Protein AF-A0A087URK6-F1 (afdb_monomer)

Foldseek 3Di:
DDPDDPLPPVVCVSVPDQWDKDFDFDDDDPVDPVVRVVRGPDIDTHDDDDADPPHDPPDPDQQPCPPDPCGHVCNPPPPPDDDDDDDDDDDDDDPDDAQPDPVRDDDDDDDDDDDDDD

Sequence (118 aa):
IYSCELENVPDFGGFREWLHSFELYRGKRTGDELEDQNRIVGIFKGSLKVYKNPLPKDVHDPYLPITDPQGGLFQGLPSNEPIHVLVRVYIVKATDLHPADLNGKADPYIVINLGSKK

pLDDT: mean 77.42, std 12.73, range [40.56, 95.0]

InterPro domains:
  IPR000008 C2 domain [PF00168] (87-116)
  IPR035892 C2 domain superfamily [G3DSA:2.60.40.150] (69-118)
  IPR035892 C2 domain superfamily [SSF49562] (65-116)
  IPR037721 Ferlin family [PTHR12546] (1-118)

Solvent-accessible surface area (backbone atoms only — not comparable to full-atom values): 8519 Å² total; per-residue (Å²): 136,78,97,62,63,65,51,77,36,75,95,49,54,54,74,56,83,79,54,46,80,41,79,37,60,64,77,78,86,77,86,45,70,73,63,44,62,76,29,55,76,48,72,48,73,44,76,85,86,89,78,65,86,76,70,62,93,82,69,84,56,92,45,51,54,86,83,34,98,82,40,30,74,60,63,81,60,73,75,89,61,93,74,95,78,89,84,85,84,84,86,87,82,88,75,91,75,71,54,76,49,98,84,66,44,63,88,83,83,87,86,87,80,83,75,80,89,126

Radius of gyration: 23.74 Å; Cα contacts (8 Å, |Δi|>4): 73; chains: 1; bounding box: 47×37×72 Å

Secondary structure (DSSP, 8-state):
--SS-GGGSGGGGGG-SS-EEEEEESS---S-HHHHHTTEEEEEEE------SSPPTT---TT-TTS-TT-STTTTPPPSSPPP-----------SPPP-STTS----------S---

Mean predicted aligned error: 13.93 Å

Structure (mmCIF, N/CA/C/O backbone):
data_AF-A0A087URK6-F1
#
_entry.id   AF-A0A087URK6-F1
#
loop_
_atom_site.group_PDB
_atom_site.id
_atom_site.type_symbol
_atom_site.label_atom_id
_atom_site.label_alt_id
_atom_site.label_comp_id
_atom_site.label_asym_id
_atom_site.label_entity_id
_atom_site.label_seq_id
_atom_site.pdbx_PDB_ins_code
_atom_site.Cartn_x
_atom_site.Cartn_y
_atom_site.Cartn_z
_atom_site.occupancy
_atom_site.B_iso_or_equiv
_atom_site.auth_seq_id
_atom_site.auth_comp_id
_atom_site.auth_asym_id
_atom_site.auth_atom_id
_atom_site.pdbx_PDB_model_num
ATOM 1 N N . ILE A 1 1 ? -15.557 -16.604 2.077 1.00 69.81 1 ILE A N 1
ATOM 2 C CA . ILE A 1 1 ? -14.689 -15.920 3.067 1.00 69.81 1 ILE A CA 1
ATOM 3 C C . ILE A 1 1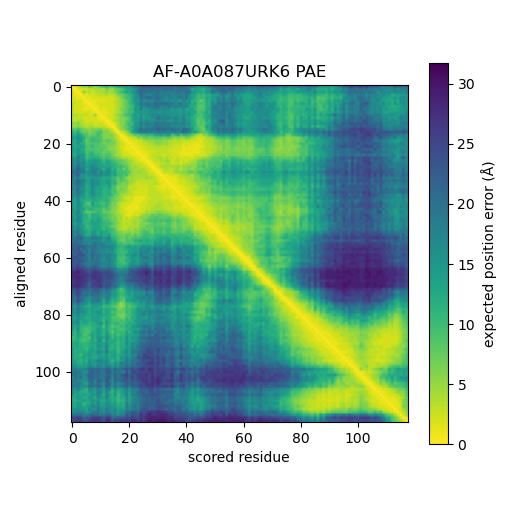 ? -13.366 -16.670 3.044 1.00 69.81 1 ILE A C 1
ATOM 5 O O . ILE A 1 1 ? -13.410 -17.886 3.186 1.00 69.81 1 ILE A O 1
ATOM 9 N N . TYR A 1 2 ? -12.251 -15.998 2.754 1.00 80.69 2 TYR A N 1
ATOM 10 C CA . TYR A 1 2 ? -10.930 -16.632 2.639 1.00 80.69 2 TYR A CA 1
ATOM 11 C C . TYR A 1 2 ? -10.278 -16.769 4.021 1.00 80.69 2 TYR A C 1
ATOM 13 O O . TYR A 1 2 ? -10.524 -15.945 4.900 1.00 80.69 2 TYR A O 1
ATOM 21 N N . SER A 1 3 ? -9.488 -17.825 4.222 1.00 86.25 3 SER A N 1
ATOM 22 C CA . SER A 1 3 ? -8.810 -18.130 5.493 1.00 86.25 3 SER A CA 1
ATOM 23 C C . SER A 1 3 ? -7.442 -17.457 5.644 1.00 86.25 3 SER A C 1
ATOM 25 O O . SER A 1 3 ? -6.812 -17.581 6.690 1.00 86.25 3 SER A O 1
ATOM 27 N N . CYS A 1 4 ? -6.972 -16.782 4.600 1.00 82.12 4 CYS A N 1
ATOM 28 C CA . CYS A 1 4 ? -5.708 -16.064 4.536 1.00 82.12 4 CYS A CA 1
ATOM 29 C C . CYS A 1 4 ? -5.899 -14.735 3.792 1.00 82.12 4 CYS A C 1
ATOM 31 O O . CYS A 1 4 ? -6.980 -14.450 3.267 1.00 82.12 4 CYS A O 1
ATOM 33 N N . GLU A 1 5 ? -4.845 -13.924 3.771 1.00 73.94 5 GLU A N 1
ATOM 34 C CA . GLU A 1 5 ? -4.776 -12.701 2.969 1.00 73.94 5 GLU A CA 1
ATOM 35 C C . GLU A 1 5 ? -5.017 -13.014 1.480 1.00 73.94 5 GLU A C 1
ATOM 37 O O . GLU A 1 5 ? -4.632 -14.078 0.988 1.00 73.94 5 GLU A O 1
ATOM 42 N N . LEU A 1 6 ? -5.689 -12.110 0.763 1.00 77.25 6 LEU A N 1
ATOM 43 C CA . LEU A 1 6 ? -6.186 -12.372 -0.594 1.00 77.25 6 LEU A CA 1
ATOM 44 C C . LEU A 1 6 ? -5.050 -12.525 -1.612 1.00 77.25 6 LEU A C 1
ATOM 46 O O . LEU A 1 6 ? -5.153 -13.335 -2.524 1.00 77.25 6 LEU A O 1
ATOM 50 N N . GLU A 1 7 ? -3.944 -11.815 -1.428 1.00 74.50 7 GLU A N 1
A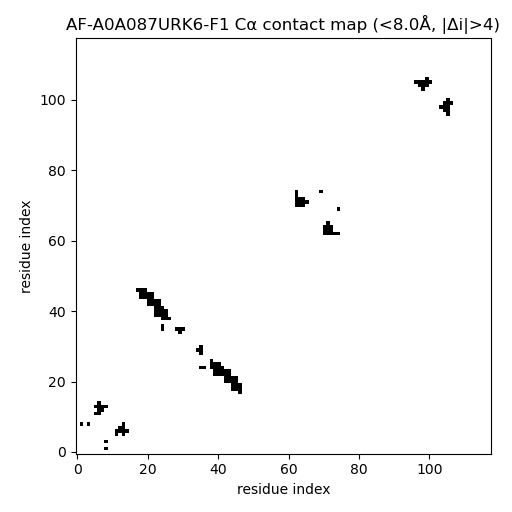TOM 51 C CA . GLU A 1 7 ? -2.711 -11.982 -2.197 1.00 74.50 7 GLU A CA 1
ATOM 52 C C . GLU A 1 7 ? -2.143 -13.407 -2.099 1.00 74.50 7 GLU A C 1
ATOM 54 O O . GLU A 1 7 ? -1.500 -13.880 -3.031 1.00 74.50 7 GLU A O 1
ATOM 59 N N . ASN A 1 8 ? -2.412 -14.127 -1.008 1.00 80.75 8 ASN A N 1
ATOM 60 C CA . ASN A 1 8 ? -1.936 -15.495 -0.809 1.00 80.75 8 ASN A CA 1
ATOM 61 C C . ASN A 1 8 ? -2.895 -16.544 -1.396 1.00 80.75 8 ASN A C 1
ATOM 63 O O . ASN A 1 8 ? -2.609 -17.740 -1.339 1.00 80.75 8 ASN A O 1
ATOM 67 N N . VAL A 1 9 ? -4.032 -16.127 -1.960 1.00 87.75 9 VAL A N 1
ATOM 68 C CA . VAL A 1 9 ? -4.958 -17.014 -2.669 1.00 87.75 9 VAL A CA 1
ATOM 69 C C . VAL A 1 9 ? -4.460 -17.178 -4.113 1.00 87.75 9 VAL A C 1
ATOM 71 O O . VAL A 1 9 ? -4.361 -16.181 -4.834 1.00 87.75 9 VAL A O 1
ATOM 74 N N . PRO A 1 10 ? -4.177 -18.413 -4.578 1.00 83.19 10 PRO A N 1
ATOM 75 C CA . PRO A 1 10 ? -3.606 -18.654 -5.907 1.00 83.19 10 PRO A CA 1
ATOM 76 C C . PRO A 1 10 ? -4.402 -18.038 -7.066 1.00 83.19 10 PRO A C 1
ATOM 78 O O . PRO A 1 10 ? -3.801 -17.512 -8.000 1.00 83.19 10 PRO A O 1
ATOM 81 N N . ASP A 1 11 ? -5.736 -18.035 -6.970 1.00 80.75 11 ASP A N 1
ATOM 82 C CA . ASP A 1 11 ? -6.646 -17.494 -7.992 1.00 80.75 11 ASP A CA 1
ATOM 83 C C . ASP A 1 11 ? -6.474 -15.983 -8.230 1.00 80.75 11 ASP A C 1
ATOM 85 O O . ASP A 1 11 ? -6.870 -15.478 -9.277 1.00 80.75 11 ASP A O 1
ATOM 89 N N . PHE A 1 12 ? -5.879 -15.255 -7.276 1.00 73.88 12 PHE A N 1
ATOM 90 C CA . PHE A 1 12 ? -5.596 -13.820 -7.391 1.00 73.88 12 PHE A CA 1
ATOM 91 C C . PHE A 1 12 ? -4.140 -13.513 -7.777 1.00 73.88 12 PHE A C 1
ATOM 93 O O . PHE A 1 12 ? -3.742 -12.346 -7.794 1.00 73.88 12 PHE A O 1
ATOM 100 N N . GLY A 1 13 ? -3.325 -14.536 -8.068 1.00 73.06 13 GLY A N 1
ATOM 101 C CA . GLY A 1 13 ? -1.992 -14.374 -8.656 1.00 73.06 13 GLY A CA 1
ATOM 102 C C . GLY A 1 13 ? -1.033 -13.486 -7.853 1.00 73.06 13 GLY A C 1
ATOM 103 O O . GLY A 1 13 ? -0.190 -12.803 -8.437 1.00 73.06 13 GLY A O 1
ATOM 104 N N . GLY A 1 14 ? -1.172 -13.410 -6.525 1.00 72.19 14 GLY A N 1
ATOM 105 C CA . GLY A 1 14 ? -0.335 -12.524 -5.705 1.00 72.19 14 GLY A CA 1
ATOM 106 C C . GLY A 1 14 ? -0.609 -11.034 -5.891 1.00 72.19 14 GLY A C 1
ATOM 107 O O . GLY A 1 14 ? 0.229 -10.223 -5.498 1.00 72.19 14 GLY A O 1
ATOM 108 N N . PHE A 1 15 ? -1.706 -10.664 -6.563 1.00 68.50 15 PHE A N 1
ATOM 109 C CA . PHE A 1 15 ? -1.931 -9.317 -7.102 1.00 68.50 15 PHE A CA 1
ATOM 110 C C . PHE A 1 15 ? -0.770 -8.810 -7.983 1.00 68.50 15 PHE A C 1
ATOM 112 O O . PHE A 1 15 ? -0.554 -7.603 -8.124 1.00 68.50 15 PHE A O 1
ATOM 119 N N . ARG A 1 16 ? 0.005 -9.729 -8.575 1.00 59.91 16 ARG A N 1
ATOM 120 C CA . ARG A 1 16 ? 1.181 -9.447 -9.407 1.00 59.91 16 ARG A CA 1
ATOM 121 C C . ARG A 1 16 ? 0.850 -9.662 -10.872 1.00 59.91 16 ARG A C 1
ATOM 123 O O . ARG A 1 16 ? 1.368 -10.580 -11.496 1.00 59.91 16 ARG A O 1
ATOM 130 N N . GLU A 1 17 ? -0.008 -8.819 -11.428 1.00 59.16 17 GLU A N 1
ATOM 131 C CA . GLU A 1 17 ? -0.352 -8.988 -12.838 1.00 59.16 17 GLU A CA 1
ATOM 132 C C . GLU A 1 17 ? 0.593 -8.212 -13.776 1.00 59.16 17 GLU A C 1
ATOM 134 O O . GLU A 1 17 ? 1.063 -8.809 -14.741 1.00 59.16 17 GLU A O 1
ATOM 139 N N . TRP A 1 18 ? 0.965 -6.942 -13.511 1.00 64.31 18 TRP A N 1
ATOM 140 C CA . TRP A 1 18 ? 1.696 -6.132 -14.525 1.00 64.31 18 TRP A CA 1
ATOM 141 C C . TRP A 1 18 ? 2.896 -5.311 -14.026 1.00 64.31 18 TRP A C 1
ATOM 143 O O . TRP A 1 18 ? 3.782 -4.973 -14.813 1.00 64.31 18 TRP A O 1
ATOM 153 N N . LEU A 1 19 ? 2.939 -4.962 -12.737 1.00 72.38 19 LEU A N 1
ATOM 154 C CA . LEU A 1 19 ? 4.003 -4.142 -12.152 1.00 72.38 19 LEU A CA 1
ATOM 155 C C . LEU A 1 19 ? 4.755 -4.936 -11.088 1.00 72.38 19 LEU A C 1
ATOM 157 O O . LEU A 1 19 ? 4.157 -5.530 -10.192 1.00 72.38 19 LEU A O 1
ATOM 161 N N . HIS A 1 20 ? 6.078 -4.896 -11.163 1.00 76.06 20 HIS A N 1
ATOM 162 C CA . HIS A 1 20 ? 6.960 -5.397 -10.124 1.00 76.06 20 HIS A CA 1
ATOM 163 C C . HIS A 1 20 ? 7.200 -4.308 -9.080 1.00 76.06 20 HIS A C 1
ATOM 165 O O . HIS A 1 20 ? 7.307 -3.128 -9.413 1.00 76.06 20 HIS A O 1
ATOM 171 N N . SER A 1 21 ? 7.293 -4.714 -7.817 1.00 83.06 21 SER A N 1
ATOM 172 C CA . SER A 1 21 ? 7.711 -3.841 -6.722 1.00 83.06 21 SER A CA 1
ATOM 173 C C . SER A 1 21 ? 9.228 -3.896 -6.587 1.00 83.06 21 SER A C 1
ATOM 175 O O . SER A 1 21 ? 9.795 -4.976 -6.435 1.00 83.06 21 SER A O 1
ATOM 177 N N . PHE A 1 22 ? 9.867 -2.735 -6.604 1.00 87.81 22 PHE A N 1
ATOM 178 C CA . PHE A 1 22 ? 11.294 -2.556 -6.386 1.00 87.81 22 PHE A CA 1
ATOM 179 C C . PHE A 1 22 ? 11.494 -1.666 -5.167 1.00 87.81 22 PHE A C 1
ATOM 181 O O . PHE A 1 22 ? 10.954 -0.561 -5.098 1.00 87.81 22 PHE A O 1
ATOM 188 N N . GLU A 1 23 ? 12.269 -2.141 -4.205 1.00 91.81 23 GLU A N 1
ATOM 189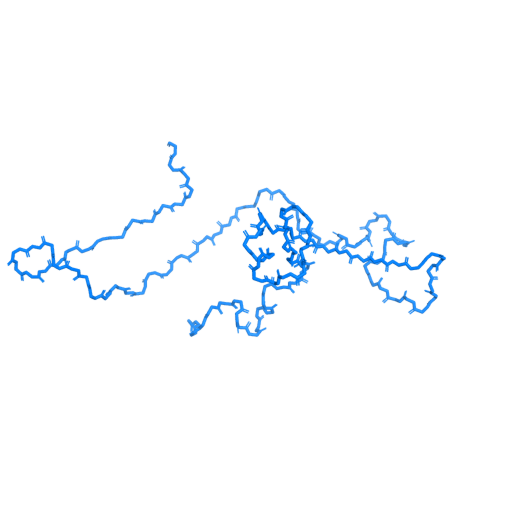 C CA . GLU A 1 23 ? 12.630 -1.352 -3.034 1.00 91.81 23 GLU A CA 1
ATOM 190 C C . GLU A 1 23 ? 13.624 -0.256 -3.431 1.00 91.81 23 GLU A C 1
ATOM 192 O O . GLU A 1 23 ? 14.607 -0.497 -4.136 1.00 91.81 23 GLU A O 1
ATOM 197 N N . LEU A 1 24 ? 13.350 0.972 -2.995 1.00 92.69 24 LEU A N 1
ATOM 198 C CA . LEU A 1 24 ? 14.246 2.106 -3.166 1.00 92.69 24 LEU A CA 1
ATOM 199 C C . LEU A 1 24 ? 15.045 2.296 -1.882 1.00 92.69 24 LEU A C 1
ATOM 201 O O . LEU A 1 24 ? 14.477 2.593 -0.831 1.00 92.69 24 LEU A O 1
ATOM 205 N N . TYR A 1 25 ? 16.363 2.168 -1.984 1.00 93.25 25 TYR A N 1
ATOM 206 C CA . TYR A 1 25 ? 17.282 2.314 -0.860 1.00 93.25 25 TYR A CA 1
ATOM 207 C C . TYR A 1 25 ? 17.879 3.720 -0.826 1.00 93.25 25 TYR A C 1
ATOM 209 O O . TYR A 1 25 ? 18.270 4.277 -1.855 1.00 93.25 25 TYR A O 1
ATOM 217 N N . ARG A 1 26 ? 17.987 4.306 0.367 1.00 93.50 26 ARG A N 1
ATOM 218 C CA . ARG A 1 26 ? 18.716 5.561 0.564 1.00 93.50 26 ARG A CA 1
ATOM 219 C C . ARG A 1 26 ? 20.221 5.298 0.570 1.00 93.50 26 ARG A C 1
ATOM 221 O O . ARG A 1 26 ? 20.730 4.581 1.425 1.00 93.50 26 ARG A O 1
ATOM 228 N N . GLY A 1 27 ? 20.941 5.980 -0.317 1.00 91.12 27 GLY A N 1
ATOM 229 C CA . GLY A 1 27 ? 22.400 5.899 -0.395 1.00 91.12 27 GLY A CA 1
ATOM 230 C C . GLY A 1 27 ? 22.888 4.718 -1.235 1.00 91.12 27 GLY A C 1
ATOM 231 O O . GLY A 1 27 ? 22.170 4.205 -2.088 1.00 91.12 27 GLY A O 1
ATOM 232 N N . LYS A 1 28 ? 24.149 4.326 -1.042 1.00 89.19 28 LYS A N 1
ATOM 233 C CA . LYS A 1 28 ? 24.756 3.190 -1.749 1.00 89.19 28 LYS A CA 1
ATOM 234 C C . LYS A 1 28 ? 24.526 1.904 -0.961 1.00 89.19 28 LYS A C 1
ATOM 236 O O . LYS A 1 28 ? 24.586 1.933 0.268 1.00 89.19 28 LYS A O 1
ATOM 241 N N . ARG A 1 29 ? 24.333 0.801 -1.687 1.00 85.69 29 ARG A N 1
ATOM 242 C CA . ARG A 1 29 ? 24.242 -0.548 -1.119 1.00 85.69 29 ARG A CA 1
ATOM 243 C C . ARG A 1 29 ? 25.533 -0.874 -0.369 1.00 85.69 29 ARG A C 1
ATOM 245 O O . ARG A 1 29 ? 26.611 -0.664 -0.933 1.00 85.69 29 ARG A O 1
ATOM 252 N N . THR A 1 30 ? 25.439 -1.331 0.876 1.00 87.31 30 THR A N 1
ATOM 253 C CA . THR A 1 30 ? 26.633 -1.643 1.688 1.00 87.31 30 THR A CA 1
ATOM 254 C C . THR A 1 30 ? 27.091 -3.078 1.515 1.00 87.31 30 THR A C 1
ATOM 256 O O . THR A 1 30 ? 28.268 -3.362 1.728 1.00 87.31 30 THR A O 1
ATOM 259 N N . GLY A 1 31 ? 26.199 -3.958 1.050 1.00 87.25 31 GLY A N 1
ATOM 260 C CA . GLY A 1 31 ? 26.461 -5.393 0.965 1.00 87.25 31 GLY A CA 1
ATOM 261 C C . GLY A 1 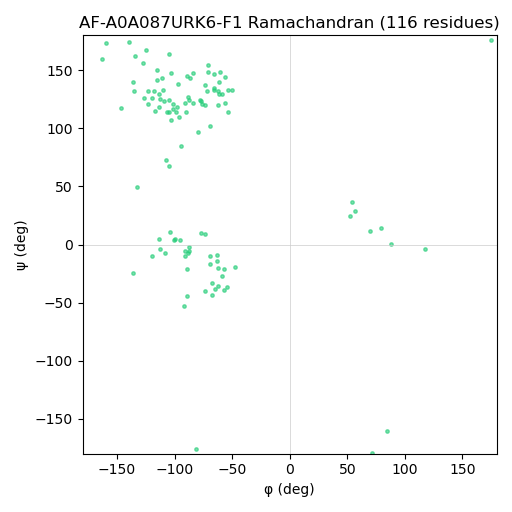31 ? 26.108 -6.144 2.249 1.00 87.25 31 GLY A C 1
ATOM 262 O O . GLY A 1 31 ? 26.264 -7.361 2.273 1.00 87.25 31 GLY A O 1
ATOM 263 N N . ASP A 1 32 ? 25.611 -5.442 3.272 1.00 92.00 32 ASP A N 1
ATOM 264 C CA . ASP A 1 32 ? 24.969 -6.017 4.452 1.00 92.00 32 ASP A CA 1
ATOM 265 C C . ASP A 1 32 ? 23.446 -5.936 4.272 1.00 92.00 32 ASP A C 1
ATOM 267 O O . ASP A 1 32 ? 22.866 -4.849 4.217 1.00 92.00 32 ASP A O 1
ATOM 271 N N . GLU A 1 33 ? 22.793 -7.093 4.161 1.00 87.94 33 GLU A N 1
ATOM 272 C CA . GLU A 1 33 ? 21.354 -7.165 3.892 1.00 87.94 33 GLU A CA 1
ATOM 273 C C . GLU A 1 33 ? 20.506 -6.537 5.004 1.00 87.94 33 GLU A C 1
ATOM 275 O O . GLU A 1 33 ? 19.480 -5.920 4.716 1.00 87.94 33 GLU A O 1
ATOM 280 N N . LEU A 1 34 ? 20.922 -6.662 6.267 1.00 89.25 34 LEU A N 1
ATOM 281 C CA . LEU A 1 34 ? 20.163 -6.150 7.405 1.00 89.25 34 LEU A CA 1
ATOM 282 C C . LEU A 1 34 ? 20.256 -4.622 7.471 1.00 89.25 34 LEU A C 1
ATOM 284 O O . LEU A 1 34 ? 19.275 -3.930 7.756 1.00 89.25 34 LEU A O 1
ATOM 288 N N . GLU A 1 35 ? 21.438 -4.078 7.191 1.00 88.56 35 GLU A N 1
ATOM 289 C CA . GLU A 1 35 ? 21.639 -2.634 7.116 1.00 88.56 35 GLU A CA 1
ATOM 290 C C . GLU A 1 35 ? 20.892 -2.025 5.922 1.00 88.56 35 GLU A C 1
ATOM 292 O O . GLU A 1 35 ? 20.230 -0.994 6.069 1.00 88.56 35 GLU A O 1
ATOM 297 N N . ASP A 1 36 ? 20.958 -2.669 4.755 1.00 89.12 36 ASP A N 1
ATOM 298 C CA . ASP A 1 36 ? 20.288 -2.200 3.545 1.00 89.12 36 ASP A CA 1
ATOM 299 C C . ASP A 1 36 ? 18.754 -2.233 3.711 1.00 89.12 36 ASP A C 1
ATOM 301 O O . ASP A 1 36 ? 18.088 -1.265 3.341 1.00 89.12 36 ASP A O 1
ATOM 305 N N . GLN A 1 37 ? 18.175 -3.242 4.374 1.00 89.75 37 GLN A N 1
ATOM 306 C CA . GLN A 1 37 ? 16.734 -3.271 4.688 1.00 89.75 37 GLN A CA 1
ATOM 307 C C . GLN A 1 37 ? 16.274 -2.052 5.505 1.00 89.75 37 GLN A C 1
ATOM 309 O O . GLN A 1 37 ? 15.226 -1.469 5.227 1.00 89.75 37 GLN A O 1
ATOM 314 N N . ASN A 1 38 ? 17.084 -1.591 6.461 1.00 91.31 38 ASN A N 1
ATOM 315 C CA . ASN A 1 38 ? 16.772 -0.398 7.259 1.00 91.31 38 ASN A CA 1
ATOM 316 C C . ASN A 1 38 ? 16.837 0.914 6.454 1.00 91.31 38 ASN A C 1
ATOM 318 O O . ASN A 1 38 ? 16.435 1.971 6.945 1.00 91.31 38 ASN A O 1
ATOM 322 N N . ARG A 1 39 ? 17.350 0.875 5.218 1.00 91.56 39 ARG A N 1
ATOM 323 C CA . ARG A 1 39 ? 17.492 2.038 4.329 1.00 91.56 39 ARG A CA 1
ATOM 324 C C . ARG A 1 39 ? 16.405 2.123 3.267 1.00 91.56 39 ARG A C 1
ATOM 326 O O . ARG A 1 39 ? 16.473 3.028 2.429 1.00 91.56 39 ARG A O 1
ATOM 333 N N . ILE A 1 40 ? 15.421 1.228 3.280 1.00 93.50 40 ILE A N 1
ATOM 334 C CA . ILE A 1 40 ? 14.277 1.299 2.371 1.00 93.50 40 ILE A CA 1
ATOM 335 C C . ILE A 1 40 ? 13.507 2.595 2.656 1.00 93.50 40 ILE A C 1
ATOM 337 O O . ILE A 1 40 ? 13.032 2.836 3.763 1.00 93.50 40 ILE A O 1
ATOM 341 N N . VAL A 1 41 ? 13.393 3.455 1.645 1.00 95.00 41 VAL A N 1
ATOM 342 C CA . VAL A 1 41 ? 12.685 4.747 1.724 1.00 95.00 41 VAL A CA 1
ATOM 343 C C . VAL A 1 41 ? 11.429 4.798 0.870 1.00 95.00 41 VAL A C 1
ATOM 345 O O . VAL A 1 41 ? 10.706 5.792 0.890 1.00 95.00 41 VAL A O 1
ATOM 348 N N . GLY A 1 42 ? 11.158 3.743 0.113 1.00 90.69 42 GLY A N 1
ATOM 349 C CA . GLY A 1 42 ? 9.962 3.644 -0.699 1.00 90.69 42 GLY A CA 1
ATOM 350 C C . GLY A 1 42 ? 9.960 2.399 -1.565 1.00 90.69 42 GLY A C 1
ATOM 351 O O . GLY A 1 42 ? 10.933 1.648 -1.616 1.00 90.69 42 GLY A O 1
ATOM 352 N N . ILE A 1 43 ? 8.847 2.213 -2.265 1.00 89.25 43 ILE A N 1
ATOM 353 C CA . ILE A 1 43 ? 8.658 1.131 -3.225 1.00 89.25 43 ILE A CA 1
ATOM 354 C C . ILE A 1 43 ? 8.304 1.770 -4.563 1.00 89.25 43 ILE A C 1
ATOM 356 O O . ILE A 1 43 ? 7.304 2.479 -4.677 1.00 89.25 43 ILE A O 1
ATOM 360 N N . PHE A 1 44 ? 9.119 1.511 -5.580 1.00 87.06 44 PHE A N 1
ATOM 361 C CA . PHE A 1 44 ? 8.789 1.812 -6.964 1.00 87.06 44 PHE A CA 1
ATOM 362 C C . PHE A 1 44 ? 8.026 0.629 -7.559 1.00 87.06 44 PHE A C 1
ATOM 364 O O . PHE A 1 44 ? 8.520 -0.495 -7.539 1.00 87.06 44 PHE A O 1
ATOM 371 N N . LYS A 1 45 ? 6.828 0.871 -8.097 1.00 83.44 45 LYS A N 1
ATOM 372 C CA . LYS A 1 45 ? 6.086 -0.134 -8.865 1.00 83.44 45 LYS A CA 1
ATOM 373 C C . LYS A 1 45 ? 6.243 0.152 -10.353 1.00 83.44 45 LYS A C 1
ATOM 375 O O . LYS A 1 45 ? 5.818 1.204 -10.818 1.00 83.44 45 LYS A O 1
ATOM 380 N N . GLY A 1 46 ? 6.855 -0.771 -11.087 1.00 78.69 46 GLY A N 1
ATOM 381 C CA . GLY A 1 46 ? 7.199 -0.583 -12.496 1.00 78.69 46 GLY A CA 1
ATOM 382 C C . GLY A 1 46 ? 7.428 -1.897 -13.233 1.00 78.69 46 GLY A C 1
ATOM 383 O O . GLY A 1 46 ? 7.465 -2.966 -12.633 1.00 78.69 46 GLY A O 1
ATOM 384 N N . SER A 1 47 ? 7.620 -1.824 -14.545 1.00 76.12 47 SER A N 1
ATOM 385 C CA . SER A 1 47 ? 8.107 -2.945 -15.349 1.00 76.12 47 SER A CA 1
ATOM 386 C C . SER A 1 47 ? 9.178 -2.427 -16.302 1.00 76.12 47 SER A C 1
ATOM 388 O O . SER A 1 47 ? 8.998 -1.381 -16.926 1.00 76.12 47 SER A O 1
ATOM 390 N N . LEU A 1 48 ? 10.315 -3.120 -16.366 1.00 74.62 48 LEU A N 1
ATOM 391 C CA . LEU A 1 48 ? 11.450 -2.767 -17.215 1.00 74.62 48 LEU A CA 1
ATOM 392 C C . LEU A 1 48 ? 11.822 -3.986 -18.053 1.00 74.62 48 LEU A C 1
ATOM 394 O O . LEU A 1 48 ? 12.093 -5.054 -17.508 1.00 74.62 48 LEU A O 1
ATOM 398 N N . LYS A 1 49 ? 11.887 -3.810 -19.373 1.00 74.62 49 LYS A N 1
ATOM 399 C CA . LYS A 1 49 ? 12.400 -4.818 -20.302 1.00 74.62 49 LYS A CA 1
ATOM 400 C C . LYS A 1 49 ? 13.544 -4.224 -21.115 1.00 74.62 49 LYS A C 1
ATOM 402 O O . LYS A 1 49 ? 13.429 -3.116 -21.635 1.00 74.62 49 LYS A O 1
ATOM 407 N N . VAL A 1 50 ? 14.651 -4.957 -21.205 1.00 76.81 50 VAL A N 1
ATOM 408 C CA . VAL A 1 50 ? 15.841 -4.559 -21.967 1.00 76.81 50 VAL A CA 1
ATOM 409 C C . VAL A 1 50 ? 15.997 -5.516 -23.139 1.00 76.81 50 VAL A C 1
ATOM 411 O O . VAL A 1 50 ? 16.075 -6.726 -22.944 1.00 76.81 50 VAL A O 1
ATOM 414 N N . TYR A 1 51 ? 16.064 -4.970 -24.352 1.00 74.31 51 TYR A N 1
ATOM 415 C CA . TYR A 1 51 ? 16.213 -5.745 -25.582 1.00 74.31 51 TYR A CA 1
ATOM 416 C C . TYR A 1 51 ? 17.545 -5.439 -26.262 1.00 74.31 51 TYR A C 1
ATOM 418 O O . TYR A 1 51 ? 18.069 -4.326 -26.181 1.00 74.31 51 TYR A O 1
ATOM 426 N N . LYS A 1 52 ? 18.085 -6.433 -26.970 1.00 77.75 52 LYS A N 1
ATOM 427 C CA . LYS A 1 52 ? 19.253 -6.254 -27.838 1.00 77.75 52 LYS A CA 1
ATOM 428 C C . LYS A 1 52 ? 18.836 -5.501 -29.108 1.00 77.75 52 LYS A C 1
ATOM 430 O O . LYS A 1 52 ? 17.804 -5.822 -29.687 1.00 77.75 52 LYS A O 1
ATOM 435 N N . ASN A 1 53 ? 19.645 -4.532 -29.545 1.00 73.19 53 ASN A N 1
ATOM 436 C CA . ASN A 1 53 ? 19.470 -3.825 -30.818 1.00 73.19 53 ASN A CA 1
ATOM 437 C C . ASN A 1 53 ? 20.577 -4.254 -31.810 1.00 73.19 53 ASN A C 1
ATOM 439 O O . ASN A 1 53 ? 21.752 -4.122 -31.454 1.00 73.19 53 ASN A O 1
ATOM 443 N N . PRO A 1 54 ? 20.255 -4.764 -33.019 1.00 78.50 54 PRO A N 1
ATOM 444 C CA . PRO A 1 54 ? 18.911 -5.006 -33.560 1.00 78.50 54 PRO A CA 1
ATOM 445 C C . PRO A 1 54 ? 18.207 -6.170 -32.860 1.00 78.50 54 PRO A C 1
ATOM 447 O O . PRO A 1 54 ? 18.870 -7.067 -32.329 1.00 78.50 54 PRO A O 1
ATOM 450 N N . LEU A 1 55 ? 16.870 -6.156 -32.869 1.00 73.62 55 LEU A N 1
ATOM 451 C CA . LEU A 1 55 ? 16.111 -7.241 -32.257 1.00 73.62 55 LEU A CA 1
ATOM 452 C C . LEU A 1 55 ? 16.388 -8.576 -32.947 1.00 73.62 55 LEU A C 1
ATOM 454 O O . LEU A 1 55 ? 16.335 -8.649 -34.180 1.00 73.62 55 LEU A O 1
ATOM 458 N N . PRO A 1 56 ? 16.659 -9.640 -32.172 1.00 79.94 56 PRO A N 1
ATOM 459 C CA . PRO A 1 56 ? 16.719 -10.985 -32.715 1.00 79.94 56 PRO A CA 1
ATOM 460 C C . PRO A 1 56 ? 15.362 -11.381 -33.317 1.00 79.94 56 PRO A C 1
ATOM 462 O O . PRO A 1 56 ? 14.308 -11.051 -32.775 1.00 79.94 56 PRO A O 1
ATOM 465 N N . LYS A 1 57 ? 15.388 -12.074 -34.461 1.00 74.50 57 LYS A N 1
ATOM 466 C CA . LYS A 1 57 ? 14.184 -12.424 -35.243 1.00 74.50 57 LYS A CA 1
ATOM 467 C C . LYS A 1 57 ? 13.282 -13.452 -34.550 1.00 74.50 57 LYS A C 1
ATOM 469 O O . LYS A 1 57 ? 12.136 -13.626 -34.939 1.00 74.50 57 LYS A O 1
ATOM 474 N N . ASP A 1 58 ? 13.827 -14.142 -33.562 1.00 77.75 58 ASP A N 1
ATOM 475 C CA . ASP A 1 58 ? 13.198 -15.149 -32.714 1.00 77.75 58 ASP A CA 1
ATOM 476 C C . ASP A 1 58 ? 12.513 -14.552 -31.473 1.00 77.75 58 ASP A C 1
ATOM 478 O O . ASP A 1 58 ? 11.797 -15.262 -30.768 1.00 77.75 58 ASP A O 1
ATOM 482 N N . VAL A 1 59 ? 12.675 -13.249 -31.209 1.00 68.75 59 VAL A N 1
ATOM 483 C CA . VAL A 1 59 ? 11.980 -12.583 -30.102 1.00 68.75 59 VAL A CA 1
ATOM 484 C C . VAL A 1 59 ? 10.546 -12.255 -30.515 1.00 68.75 59 VAL A C 1
ATOM 486 O O . VAL A 1 59 ? 10.272 -11.219 -31.116 1.00 68.75 59 VAL A O 1
ATOM 489 N N . HIS A 1 60 ? 9.620 -13.131 -30.130 1.00 62.06 60 HIS A N 1
ATOM 490 C CA . HIS A 1 60 ? 8.186 -12.850 -30.099 1.00 62.06 60 HIS A CA 1
ATOM 491 C C . HIS A 1 60 ? 7.789 -12.396 -28.691 1.00 62.06 60 HIS A C 1
ATOM 493 O O . HIS A 1 60 ? 7.364 -13.194 -27.860 1.00 62.06 60 HIS A O 1
ATOM 499 N N . ASP A 1 61 ? 7.948 -11.104 -28.409 1.00 62.03 61 ASP A N 1
ATOM 500 C CA . ASP A 1 61 ? 7.371 -10.497 -27.209 1.00 62.03 61 ASP A CA 1
ATOM 501 C C . ASP A 1 61 ? 6.154 -9.656 -27.635 1.00 62.03 61 ASP A C 1
ATOM 503 O O . ASP A 1 61 ? 6.329 -8.668 -28.353 1.00 62.03 61 ASP A O 1
ATOM 507 N N . PRO A 1 62 ? 4.923 -10.038 -27.235 1.00 56.62 62 PRO A N 1
ATOM 508 C CA . PRO A 1 62 ? 3.696 -9.330 -27.614 1.00 56.62 62 PRO A CA 1
ATOM 509 C C . PRO A 1 62 ? 3.636 -7.892 -27.078 1.00 56.62 62 PRO A C 1
ATOM 511 O O . PRO A 1 62 ? 2.758 -7.133 -27.466 1.00 56.62 62 PRO A O 1
ATOM 514 N N . TYR A 1 63 ? 4.575 -7.511 -26.210 1.00 58.16 63 TYR A N 1
ATOM 515 C CA . TYR A 1 63 ? 4.678 -6.194 -25.597 1.00 58.16 63 TYR A CA 1
ATOM 516 C C . TYR A 1 63 ? 5.796 -5.321 -26.206 1.00 58.16 63 TYR A C 1
ATOM 518 O O . TYR A 1 63 ? 6.159 -4.286 -25.639 1.00 58.16 63 TYR A O 1
ATOM 526 N N . LEU A 1 64 ? 6.389 -5.735 -27.333 1.00 61.19 64 LEU A N 1
ATOM 527 C CA . LEU A 1 64 ? 7.415 -4.964 -28.036 1.00 61.19 64 LEU A CA 1
ATOM 528 C C . LEU A 1 64 ? 6.807 -3.809 -28.853 1.00 61.19 64 LEU A C 1
ATOM 530 O O . LEU A 1 64 ? 6.034 -4.057 -29.774 1.00 61.19 64 LEU A O 1
ATOM 534 N N . PRO A 1 65 ? 7.237 -2.551 -28.635 1.00 53.56 65 PRO A N 1
ATOM 535 C CA . PRO A 1 65 ? 6.654 -1.363 -29.274 1.00 53.56 65 PRO A CA 1
ATOM 536 C C . PRO A 1 65 ? 7.002 -1.171 -30.762 1.00 53.56 65 PRO A C 1
ATOM 538 O O . PRO A 1 65 ? 6.747 -0.111 -31.323 1.00 53.56 65 PRO A O 1
ATOM 541 N N . ILE A 1 66 ? 7.638 -2.142 -31.420 1.00 52.38 66 ILE A N 1
ATOM 542 C CA . ILE A 1 66 ? 8.356 -1.899 -32.686 1.00 52.38 66 ILE A CA 1
ATOM 543 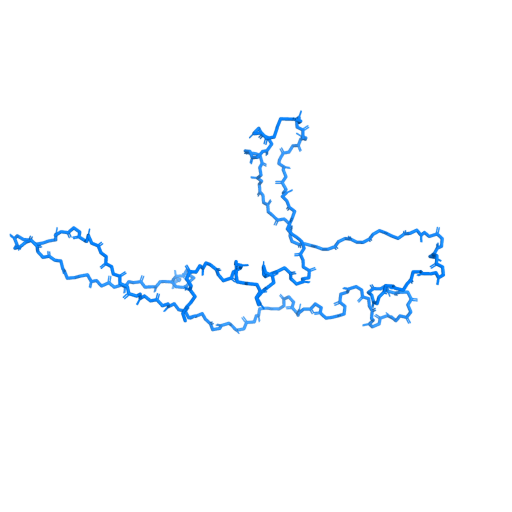C C . ILE A 1 66 ? 7.486 -2.094 -33.933 1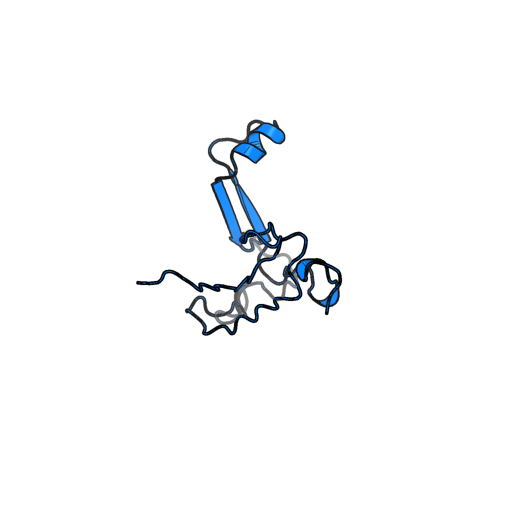.00 52.38 66 ILE A C 1
ATOM 545 O O . ILE A 1 66 ? 7.914 -1.748 -35.030 1.00 52.38 66 ILE A O 1
ATOM 549 N N . THR A 1 67 ? 6.245 -2.561 -33.786 1.00 49.69 67 THR A N 1
ATOM 550 C CA . THR A 1 67 ? 5.333 -2.718 -34.935 1.00 49.69 67 THR A CA 1
ATOM 551 C C . THR A 1 67 ? 4.039 -1.912 -34.860 1.00 49.69 67 THR A C 1
ATOM 553 O O . THR A 1 67 ? 3.391 -1.777 -35.893 1.00 49.69 67 THR A O 1
ATOM 556 N N . ASP A 1 68 ? 3.696 -1.291 -33.726 1.00 49.44 68 ASP A N 1
ATOM 557 C CA . ASP A 1 68 ? 2.489 -0.462 -33.628 1.00 49.44 68 ASP A CA 1
ATOM 558 C C . ASP A 1 68 ? 2.679 0.732 -32.663 1.00 49.44 68 ASP A C 1
ATOM 560 O O . ASP A 1 68 ? 2.887 0.523 -31.465 1.00 49.44 68 ASP A O 1
ATOM 564 N N . PRO A 1 69 ? 2.582 1.993 -33.139 1.00 46.81 69 PRO A N 1
ATOM 565 C CA . PRO A 1 69 ? 2.531 3.191 -32.295 1.00 46.81 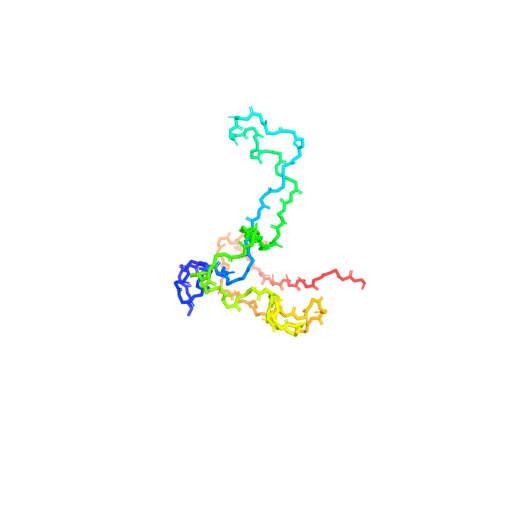69 PRO A CA 1
ATOM 566 C C . PRO A 1 69 ? 1.381 3.184 -31.278 1.00 46.81 69 PRO A C 1
ATOM 568 O O . PRO A 1 69 ? 1.442 3.903 -30.284 1.00 46.81 69 PRO A O 1
ATOM 571 N N . GLN A 1 70 ? 0.339 2.387 -31.525 1.00 50.38 70 GLN A N 1
ATOM 572 C CA . GLN A 1 70 ? -0.788 2.184 -30.620 1.00 50.38 70 GLN A CA 1
ATOM 573 C C . GLN A 1 70 ? -0.571 1.001 -29.662 1.00 50.38 70 GLN A C 1
ATOM 575 O O . GLN A 1 70 ? -1.344 0.880 -28.716 1.00 50.38 70 GLN A O 1
ATOM 580 N N . GLY A 1 71 ? 0.469 0.167 -29.854 1.00 50.84 71 GLY A N 1
ATOM 581 C CA . GLY A 1 71 ? 0.609 -1.151 -29.217 1.00 50.84 71 GLY A CA 1
ATOM 582 C C . GLY A 1 71 ? 1.951 -1.500 -28.585 1.00 50.84 71 GLY A C 1
ATOM 583 O O . GLY A 1 71 ? 2.508 -2.571 -28.808 1.00 50.84 71 GLY A O 1
ATOM 584 N N . GLY A 1 72 ? 2.478 -0.594 -27.761 1.00 56.03 72 GLY A N 1
ATOM 585 C CA . GLY A 1 72 ? 3.664 -0.852 -26.942 1.00 56.03 72 GLY A CA 1
ATOM 586 C C . GLY A 1 72 ? 3.401 -1.617 -25.640 1.00 56.03 72 GLY A C 1
ATOM 587 O O . GLY A 1 72 ? 2.271 -1.967 -25.315 1.00 56.03 72 GLY A O 1
ATOM 588 N N . LEU A 1 73 ? 4.465 -1.777 -24.837 1.00 57.06 73 LEU A N 1
ATOM 589 C CA . LEU A 1 73 ? 4.516 -2.442 -23.516 1.00 57.06 73 LEU A CA 1
ATOM 590 C C . LEU A 1 73 ? 3.412 -2.026 -22.529 1.00 57.06 73 LEU A C 1
ATOM 592 O O . LEU A 1 73 ? 3.140 -2.727 -21.559 1.00 57.06 73 LEU A O 1
ATOM 596 N N . PHE A 1 74 ? 2.799 -0.874 -22.779 1.00 57.00 74 PHE A N 1
ATOM 597 C CA . PHE A 1 74 ? 1.822 -0.233 -21.917 1.00 57.00 74 PHE A CA 1
ATOM 598 C C . PHE A 1 74 ? 0.409 -0.181 -22.515 1.00 57.00 74 PHE A C 1
ATOM 600 O O . PHE A 1 74 ? -0.481 0.413 -21.907 1.00 57.00 74 PHE A O 1
ATOM 607 N N . GLN A 1 75 ? 0.176 -0.792 -23.682 1.00 55.19 75 GLN A N 1
ATOM 608 C CA . GLN A 1 75 ? -1.164 -0.948 -24.246 1.00 55.19 75 GLN A CA 1
ATOM 609 C C . GLN A 1 75 ? -1.932 -1.951 -23.370 1.00 55.19 75 GLN A C 1
ATOM 611 O O . GLN A 1 75 ? -1.680 -3.151 -23.403 1.00 55.19 75 GLN A O 1
ATOM 616 N N . GLY A 1 76 ? -2.807 -1.435 -22.506 1.00 55.47 76 GLY A N 1
ATOM 617 C CA . GLY A 1 76 ? -3.480 -2.209 -21.457 1.00 55.47 76 GLY A CA 1
ATOM 618 C C . GLY A 1 76 ? -3.148 -1.758 -20.035 1.00 55.47 76 GLY A C 1
ATOM 619 O O . GLY A 1 76 ? -3.767 -2.257 -19.097 1.00 55.47 76 GLY A O 1
ATOM 620 N N . LEU A 1 77 ? -2.237 -0.787 -19.851 1.00 63.38 77 LEU A N 1
ATOM 621 C CA . LEU A 1 77 ? -2.173 -0.089 -18.571 1.00 63.38 77 LEU A CA 1
ATOM 622 C C . LEU A 1 77 ? -3.515 0.616 -18.334 1.00 63.38 77 LEU A C 1
ATOM 624 O O . LEU A 1 77 ? -3.981 1.346 -19.216 1.00 63.38 77 LEU A O 1
ATOM 628 N N . PRO A 1 78 ? -4.140 0.434 -17.162 1.00 65.69 78 PRO A N 1
ATOM 629 C CA . PRO A 1 78 ? -5.299 1.222 -16.801 1.00 65.69 78 PRO A CA 1
ATOM 630 C C . PRO A 1 78 ? -4.882 2.690 -16.760 1.00 65.69 78 PRO A C 1
ATOM 632 O O . PRO A 1 78 ? -3.740 3.020 -16.424 1.00 65.69 78 PRO A O 1
ATOM 635 N N . SER A 1 79 ? -5.821 3.570 -17.100 1.00 70.81 79 SER A N 1
ATOM 636 C CA . SER A 1 79 ? -5.626 5.005 -16.928 1.00 70.81 79 SER A CA 1
ATOM 637 C C . SER A 1 79 ? -5.151 5.288 -15.499 1.00 70.81 79 SER A C 1
ATOM 639 O O . SER A 1 79 ? -5.727 4.772 -14.542 1.00 70.81 79 SER A O 1
ATOM 641 N N . ASN A 1 80 ? -4.110 6.112 -15.350 1.00 70.44 80 ASN A N 1
ATOM 642 C CA . ASN A 1 80 ? -3.679 6.604 -14.036 1.00 70.44 80 ASN A CA 1
ATOM 643 C C . ASN A 1 80 ? -4.596 7.734 -13.521 1.00 70.44 80 ASN A C 1
ATOM 645 O O . ASN A 1 80 ? -4.269 8.431 -12.560 1.00 70.44 80 ASN A O 1
ATOM 649 N N . GLU A 1 81 ? -5.722 7.965 -14.194 1.00 81.06 81 GLU A N 1
ATOM 650 C CA . GLU A 1 81 ? -6.768 8.856 -13.722 1.00 81.06 81 GLU A CA 1
ATOM 651 C C . GLU A 1 81 ? -7.408 8.306 -12.440 1.00 81.06 81 GLU A C 1
ATOM 653 O O . GLU A 1 81 ? -7.551 7.091 -12.275 1.00 81.06 81 GLU A O 1
ATOM 658 N N . PRO A 1 82 ? -7.833 9.188 -11.521 1.00 79.88 82 PRO A N 1
ATOM 659 C CA . PRO A 1 82 ? -8.595 8.770 -10.357 1.00 79.88 82 PRO A CA 1
ATOM 660 C C . PRO A 1 82 ? -9.854 8.001 -10.773 1.00 79.88 82 PRO A C 1
ATOM 662 O O . PRO A 1 82 ? -10.712 8.531 -11.476 1.00 79.88 82 PRO A O 1
ATOM 665 N N . ILE A 1 83 ? -9.984 6.763 -10.297 1.00 81.12 83 ILE A N 1
ATOM 666 C CA . ILE A 1 83 ? -11.187 5.950 -10.487 1.00 81.12 83 ILE A CA 1
ATOM 667 C C . ILE A 1 83 ? -12.026 5.913 -9.209 1.00 81.12 83 ILE A C 1
ATOM 669 O O . ILE A 1 83 ? -11.505 5.928 -8.091 1.00 81.12 83 ILE A O 1
ATOM 673 N N . HIS A 1 84 ? -13.345 5.820 -9.368 1.00 80.50 84 HIS A N 1
ATOM 674 C CA . HIS A 1 84 ? -14.233 5.527 -8.249 1.00 80.50 84 HIS A CA 1
ATOM 675 C C . HIS A 1 84 ? -14.093 4.056 -7.859 1.00 80.50 84 HIS A C 1
ATOM 677 O O . HIS A 1 84 ? -14.363 3.163 -8.660 1.00 80.50 84 HIS A O 1
ATOM 683 N N . VAL A 1 85 ? -13.697 3.804 -6.614 1.00 81.19 85 VAL A N 1
ATOM 684 C CA . VAL A 1 85 ? -13.573 2.451 -6.063 1.00 81.19 85 VAL A CA 1
ATOM 685 C C . VAL A 1 85 ? -14.635 2.201 -5.000 1.00 81.19 85 VAL A C 1
ATOM 687 O O . VAL A 1 85 ? -14.969 3.087 -4.213 1.00 81.19 85 VAL A O 1
ATOM 690 N N . LEU A 1 86 ? -15.151 0.972 -4.952 1.00 84.50 86 LEU A N 1
ATOM 691 C CA . LEU A 1 86 ? -15.991 0.496 -3.857 1.00 84.50 86 LEU A CA 1
ATOM 692 C C . LEU A 1 86 ? -15.123 -0.279 -2.863 1.00 84.50 86 LEU A C 1
ATOM 694 O O . LEU A 1 86 ? -14.695 -1.396 -3.147 1.00 84.50 86 LEU A O 1
ATOM 698 N N . VAL A 1 87 ? -14.900 0.291 -1.681 1.00 85.25 87 VAL A N 1
ATOM 699 C CA . VAL A 1 87 ? -14.192 -0.388 -0.587 1.00 85.25 87 VAL A CA 1
ATOM 700 C C . VAL A 1 87 ? -15.212 -1.121 0.288 1.00 85.25 87 VAL A C 1
ATOM 702 O O . VAL A 1 87 ? -16.127 -0.500 0.826 1.00 85.25 87 VAL A O 1
ATOM 705 N N . ARG A 1 88 ? -15.065 -2.445 0.445 1.00 88.81 88 ARG A N 1
ATOM 706 C CA . ARG A 1 88 ? -15.893 -3.262 1.352 1.00 88.81 88 ARG A CA 1
ATOM 707 C C . ARG A 1 88 ? -15.085 -3.666 2.579 1.00 88.81 88 ARG A C 1
ATOM 709 O O . ARG A 1 88 ? -14.142 -4.442 2.466 1.00 88.81 88 ARG A O 1
ATOM 716 N N . VAL A 1 89 ? -15.484 -3.163 3.744 1.00 86.25 89 VAL A N 1
ATOM 717 C CA . VAL A 1 89 ? -14.884 -3.517 5.037 1.00 86.25 89 VAL A CA 1
ATOM 718 C C . VAL A 1 89 ? -15.800 -4.513 5.744 1.00 86.25 89 VAL A C 1
ATOM 720 O O . VAL A 1 89 ? -16.962 -4.204 5.999 1.00 86.25 89 VAL A O 1
ATOM 723 N N . TYR A 1 90 ? -15.284 -5.701 6.063 1.00 86.88 90 TYR A N 1
ATOM 724 C CA . TYR A 1 90 ? -16.012 -6.722 6.819 1.00 86.88 90 TYR A CA 1
ATOM 725 C C . TYR A 1 90 ? -15.515 -6.741 8.261 1.00 86.88 90 TYR A C 1
ATOM 727 O O . TYR A 1 90 ? -14.417 -7.221 8.537 1.00 86.88 90 TYR A O 1
ATOM 735 N N . ILE A 1 91 ? -16.324 -6.236 9.190 1.00 88.62 91 ILE A N 1
ATOM 736 C CA . ILE A 1 91 ? -16.054 -6.400 10.619 1.00 88.62 91 ILE A CA 1
ATOM 737 C C . ILE A 1 91 ? -16.746 -7.680 11.077 1.00 88.62 91 ILE A C 1
ATOM 739 O O . ILE A 1 91 ? -17.969 -7.770 11.060 1.00 88.62 91 ILE A O 1
ATOM 743 N N . VAL A 1 92 ? -15.950 -8.673 11.467 1.00 88.75 92 VAL A N 1
ATOM 744 C CA . VAL A 1 92 ? -16.452 -10.008 11.819 1.00 88.75 92 VAL A CA 1
ATOM 745 C C . VAL A 1 92 ? -16.752 -10.122 13.315 1.00 88.75 92 VAL A C 1
ATOM 747 O O . VAL A 1 92 ? -17.848 -10.527 13.688 1.00 88.75 92 VAL A O 1
ATOM 750 N N . LYS A 1 93 ? -15.787 -9.781 14.179 1.00 87.06 93 LYS A N 1
ATOM 751 C CA . LYS A 1 93 ? -15.936 -9.800 15.643 1.00 87.06 93 LYS A CA 1
ATOM 752 C C . LYS A 1 93 ? -14.845 -8.973 16.326 1.00 87.06 93 LYS A C 1
ATOM 754 O O . LYS A 1 93 ? -13.778 -8.778 15.751 1.00 87.06 93 LYS A O 1
ATOM 759 N N . ALA A 1 94 ? -15.101 -8.576 17.568 1.00 85.69 94 ALA A N 1
ATOM 760 C CA . ALA A 1 94 ? -14.094 -8.117 18.522 1.00 85.69 94 ALA A CA 1
ATOM 761 C C . ALA A 1 94 ? -14.043 -9.111 19.695 1.00 85.69 94 ALA A C 1
ATOM 763 O O . ALA A 1 94 ? -15.082 -9.640 20.091 1.00 85.69 94 ALA A O 1
ATOM 764 N N . THR A 1 95 ? -12.856 -9.395 20.224 1.00 86.75 95 THR A N 1
ATOM 765 C CA . THR A 1 95 ? -12.642 -10.309 21.360 1.00 86.75 95 THR A CA 1
ATOM 766 C C . THR A 1 95 ? -11.819 -9.610 22.435 1.00 86.75 95 THR A C 1
ATOM 768 O O . THR A 1 95 ? -11.107 -8.658 22.128 1.00 86.75 95 THR A O 1
ATOM 771 N N . ASP A 1 96 ? -11.943 -10.063 23.685 1.00 87.12 96 ASP A N 1
ATOM 772 C CA . ASP A 1 96 ? -11.122 -9.606 24.819 1.00 87.12 96 ASP A CA 1
ATOM 773 C C . ASP A 1 96 ? -11.114 -8.079 25.030 1.00 87.12 96 ASP A C 1
ATOM 775 O O . ASP A 1 96 ? -10.107 -7.470 25.397 1.00 87.12 96 ASP A O 1
ATOM 779 N N . LEU A 1 97 ? -12.261 -7.436 24.785 1.00 86.62 97 LEU A N 1
ATOM 780 C CA . LEU A 1 97 ? -12.430 -6.010 25.043 1.00 86.62 97 LEU A CA 1
ATOM 781 C C . LEU A 1 97 ? -12.347 -5.734 26.543 1.00 86.62 97 LEU A C 1
ATOM 783 O O . LEU A 1 97 ? -12.995 -6.404 27.347 1.00 86.62 97 LEU A O 1
ATOM 787 N N . HIS A 1 98 ? -11.566 -4.718 26.905 1.00 86.00 98 HIS A N 1
ATOM 788 C CA . HIS A 1 98 ? -11.445 -4.310 28.296 1.00 86.00 98 HIS A CA 1
ATOM 789 C C . HIS A 1 98 ? -12.786 -3.769 28.805 1.00 86.00 98 HIS A C 1
ATOM 791 O O . HIS A 1 98 ? -13.404 -2.949 28.118 1.00 86.00 98 HIS A O 1
ATOM 797 N N . PRO A 1 99 ? -13.224 -4.184 30.006 1.00 86.25 99 PRO A N 1
ATOM 798 C CA . PRO A 1 99 ? -14.376 -3.588 30.656 1.00 86.25 99 PRO A CA 1
ATOM 799 C C . PRO A 1 99 ? -14.234 -2.072 30.768 1.00 86.25 99 PRO A C 1
ATOM 801 O O . PRO A 1 99 ? -13.190 -1.571 31.187 1.00 86.25 99 PRO A O 1
ATOM 804 N N . ALA A 1 100 ? -15.289 -1.354 30.403 1.00 80.12 100 ALA A N 1
ATOM 805 C CA . ALA A 1 100 ? -15.356 0.101 30.479 1.00 80.12 100 ALA A CA 1
ATOM 806 C C . ALA A 1 100 ? -16.289 0.586 31.601 1.00 80.12 100 ALA A C 1
ATOM 808 O O . ALA A 1 100 ? -16.325 1.782 31.885 1.00 80.12 100 ALA A O 1
ATOM 809 N N . ASP A 1 101 ? -17.027 -0.322 32.246 1.00 82.00 101 ASP A N 1
ATOM 810 C CA . ASP A 1 101 ? -17.919 -0.009 33.358 1.00 82.00 101 ASP A CA 1
ATOM 811 C C . ASP A 1 101 ? -17.624 -0.825 34.630 1.00 82.00 101 ASP A C 1
ATOM 813 O O . ASP A 1 101 ? -16.892 -1.819 34.634 1.00 82.00 101 ASP A O 1
ATOM 817 N N . LEU A 1 102 ? -18.231 -0.385 35.739 1.00 76.44 102 LEU A N 1
ATOM 818 C CA . LEU A 1 102 ? -18.123 -1.014 37.062 1.00 76.44 102 LEU A CA 1
ATOM 819 C C . LEU A 1 102 ? -18.699 -2.442 37.112 1.00 76.44 102 LEU A C 1
ATOM 821 O O . LEU A 1 102 ? -18.444 -3.163 38.073 1.00 76.44 102 LEU A O 1
ATOM 825 N N . ASN A 1 103 ? -19.466 -2.855 36.099 1.00 79.50 103 ASN A N 1
ATOM 826 C CA . ASN A 1 103 ? -20.088 -4.176 36.011 1.00 79.50 103 ASN A CA 1
ATOM 827 C C . ASN A 1 103 ? -19.251 -5.172 35.197 1.00 79.50 103 ASN A C 1
ATOM 829 O O . ASN A 1 103 ? -19.696 -6.299 34.970 1.00 79.50 103 ASN A O 1
ATOM 833 N N . GLY A 1 104 ? -18.059 -4.780 34.741 1.00 79.19 104 GLY A N 1
ATOM 834 C CA . GLY A 1 104 ? -17.206 -5.652 33.943 1.00 79.19 104 GLY A CA 1
ATOM 835 C C . GLY A 1 104 ? -17.628 -5.741 32.470 1.00 79.19 104 GLY A C 1
ATOM 836 O O . GLY A 1 104 ? -17.174 -6.647 31.773 1.00 79.19 104 GLY A O 1
ATOM 837 N N . LYS A 1 105 ? -18.498 -4.845 31.987 1.00 79.88 105 LYS A N 1
ATOM 838 C CA . LYS A 1 105 ? -18.998 -4.824 30.607 1.00 79.88 105 LYS A CA 1
ATOM 839 C C . LYS A 1 105 ? -18.356 -3.705 29.790 1.00 79.88 105 LYS A C 1
ATOM 841 O O . LYS A 1 105 ? -17.747 -2.772 30.314 1.00 79.88 105 LYS A O 1
ATOM 846 N N . ALA A 1 106 ? -18.496 -3.825 28.476 1.00 82.88 106 ALA A N 1
ATOM 847 C CA . ALA A 1 106 ? -18.167 -2.789 27.515 1.00 82.88 106 ALA A CA 1
ATOM 848 C C . ALA A 1 106 ? -19.295 -2.705 26.481 1.00 82.88 106 ALA A C 1
ATOM 850 O O . ALA A 1 106 ? -19.781 -3.744 26.030 1.00 82.88 106 ALA A O 1
ATOM 851 N N . ASP A 1 107 ? -19.649 -1.484 26.078 1.00 85.56 107 ASP A N 1
ATOM 852 C CA . ASP A 1 107 ? -20.583 -1.197 24.983 1.00 85.56 107 ASP A CA 1
ATOM 853 C C . ASP A 1 107 ? -19.795 -0.655 23.775 1.00 85.56 107 ASP A C 1
ATOM 855 O O . ASP A 1 107 ? -19.772 0.555 23.520 1.00 85.56 107 ASP A O 1
ATOM 859 N N . PRO A 1 108 ? -19.043 -1.514 23.060 1.00 88.00 108 PRO A N 1
ATOM 860 C CA 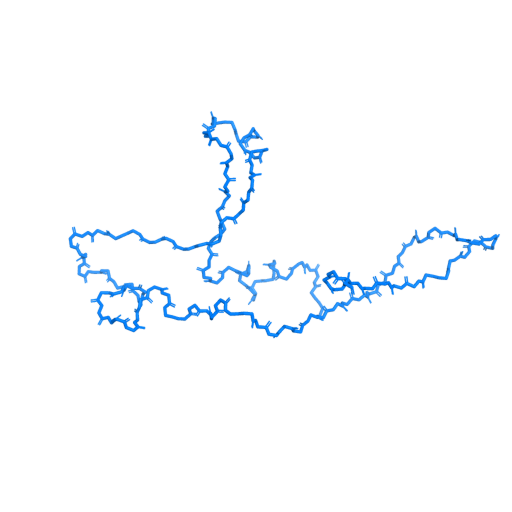. PRO A 1 108 ? -18.184 -1.074 21.972 1.00 88.00 108 PRO A CA 1
ATOM 861 C C . PRO A 1 108 ? -18.998 -0.632 20.754 1.00 88.00 108 PRO A C 1
ATOM 863 O O . PRO A 1 108 ? -20.026 -1.213 20.408 1.00 88.00 108 PRO A O 1
ATOM 866 N N . TYR A 1 109 ? -18.458 0.339 20.028 1.00 90.50 109 TYR A N 1
ATOM 867 C CA . TYR A 1 109 ? -18.918 0.719 18.698 1.00 90.50 109 TYR A CA 1
ATOM 868 C C . TYR A 1 109 ? -17.715 0.884 17.771 1.00 90.50 109 TYR A C 1
ATOM 870 O O . TYR A 1 109 ? -16.572 1.000 18.214 1.00 90.50 109 TYR A O 1
ATOM 878 N N . ILE A 1 110 ? -17.974 0.873 16.467 1.00 91.31 110 ILE A N 1
ATOM 879 C CA . ILE A 1 110 ? -16.932 0.941 15.445 1.00 91.31 110 ILE A CA 1
ATOM 880 C C . ILE A 1 110 ? -17.017 2.289 14.749 1.00 91.31 110 ILE A C 1
ATOM 882 O O . ILE A 1 110 ? -18.088 2.707 14.313 1.00 91.31 110 ILE A O 1
ATOM 886 N N . VAL A 1 111 ? -15.868 2.940 14.600 1.00 91.12 111 VAL A N 1
ATOM 887 C CA . VAL A 1 111 ? -15.718 4.140 13.778 1.00 91.12 111 VAL A CA 1
ATOM 888 C C . VAL A 1 111 ? -14.824 3.791 12.599 1.00 91.12 111 VAL A C 1
ATOM 890 O O . VAL A 1 111 ? -13.664 3.433 12.782 1.00 91.12 111 VAL A O 1
ATOM 893 N N . ILE A 1 112 ? -15.363 3.907 11.386 1.00 88.81 112 ILE A N 1
ATOM 894 C CA . ILE A 1 112 ? -14.599 3.751 10.147 1.00 88.81 112 ILE A CA 1
ATOM 895 C C . ILE A 1 112 ? -14.389 5.143 9.560 1.00 88.81 112 ILE A C 1
ATOM 897 O O . ILE A 1 112 ? -15.354 5.863 9.312 1.00 88.81 112 ILE A O 1
ATOM 901 N N . ASN A 1 113 ? -13.135 5.515 9.319 1.00 88.06 113 ASN A N 1
ATOM 902 C CA . ASN A 1 113 ? -12.786 6.743 8.612 1.00 88.06 113 ASN A CA 1
ATOM 903 C C . ASN A 1 113 ? -12.139 6.367 7.277 1.00 88.06 113 ASN A C 1
ATOM 9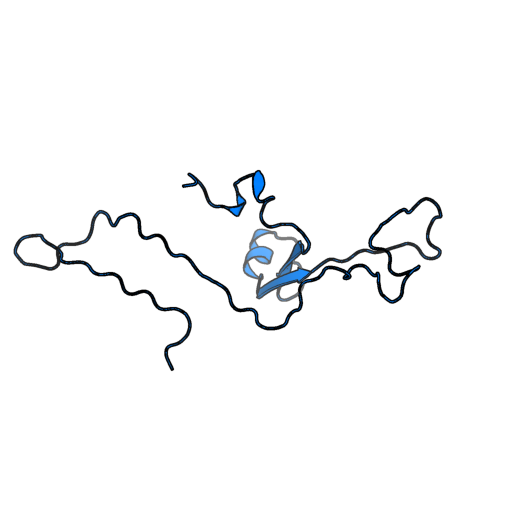05 O O . ASN A 1 113 ? -11.213 5.558 7.250 1.00 88.06 113 ASN A O 1
ATOM 909 N N . LEU A 1 114 ? -12.617 6.953 6.181 1.00 83.62 114 LEU A N 1
ATOM 910 C CA . LEU A 1 114 ? -12.034 6.789 4.852 1.00 83.62 114 LEU A CA 1
ATOM 911 C C . LEU A 1 114 ? -11.530 8.149 4.368 1.00 83.62 114 LEU A C 1
ATOM 913 O O . LEU A 1 114 ? -12.324 9.062 4.152 1.00 83.62 114 LEU A O 1
ATOM 917 N N . GLY A 1 115 ? -10.213 8.272 4.203 1.00 81.69 115 GLY A N 1
ATOM 918 C CA . GLY A 1 115 ? -9.569 9.546 3.887 1.00 81.69 115 GLY A CA 1
ATOM 919 C C . GLY A 1 115 ? -9.565 10.525 5.065 1.00 81.69 115 GLY A C 1
ATOM 920 O O . GLY A 1 115 ? -10.015 10.226 6.173 1.00 81.69 115 GLY A O 1
ATOM 921 N N . SER A 1 116 ? -9.013 11.711 4.837 1.00 73.19 116 SER A N 1
ATOM 922 C CA . SER A 1 116 ? -9.056 12.795 5.811 1.00 73.19 116 SER A CA 1
ATOM 923 C C . SER A 1 116 ? -10.446 13.429 5.808 1.00 73.19 116 SER A C 1
ATOM 925 O O . SER A 1 116 ? -10.886 13.968 4.792 1.00 73.19 116 SER A O 1
ATOM 927 N N . LYS A 1 117 ? -11.124 13.422 6.966 1.00 54.19 117 LYS A N 1
ATOM 928 C CA . LYS A 1 117 ? -12.131 14.450 7.259 1.00 54.19 117 LYS A CA 1
ATOM 929 C C . LYS A 1 117 ? -11.442 15.802 7.059 1.00 54.19 117 LYS A C 1
ATOM 931 O O . LYS A 1 117 ? -10.489 16.099 7.779 1.00 54.19 117 LYS A O 1
ATOM 936 N N . LYS A 1 118 ? -11.877 16.567 6.065 1.00 40.56 118 LYS A N 1
ATOM 937 C CA . LYS A 1 118 ? -11.667 18.012 6.054 1.00 40.56 118 LYS A CA 1
ATOM 938 C C . LYS A 1 118 ? -12.873 18.663 6.704 1.00 40.56 118 LYS A C 1
ATOM 940 O O . LYS A 1 118 ? -13.995 18.200 6.402 1.00 40.56 118 LYS A O 1
#

Organism: Stegodyphus mimosarum (NCBI:txid407821)